Protein AF-A0A1Q8QS28-F1 (afdb_monomer)

Structure (mmCIF, N/CA/C/O backbone):
data_AF-A0A1Q8QS28-F1
#
_entry.id   AF-A0A1Q8QS28-F1
#
loop_
_atom_site.group_PDB
_atom_site.id
_atom_site.type_symbol
_atom_site.label_atom_id
_atom_site.label_alt_id
_atom_site.label_comp_id
_atom_site.label_asym_id
_atom_site.label_entity_id
_atom_site.label_seq_id
_atom_site.pdbx_PDB_ins_code
_atom_site.Cartn_x
_atom_site.Cartn_y
_atom_site.Cartn_z
_atom_site.occupancy
_atom_site.B_iso_or_equiv
_atom_site.auth_seq_id
_atom_site.auth_comp_id
_atom_site.auth_asym_id
_atom_site.auth_atom_id
_atom_site.pdbx_PDB_model_num
ATOM 1 N N . MET A 1 1 ? -20.774 2.990 16.118 1.00 47.72 1 MET A N 1
ATOM 2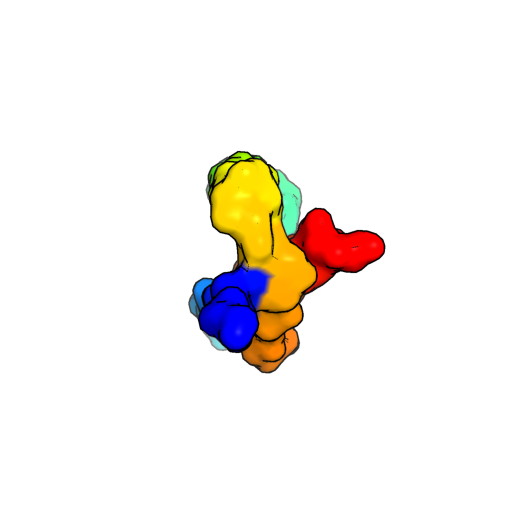 C CA . MET A 1 1 ? -19.322 3.080 15.893 1.00 47.72 1 MET A CA 1
ATOM 3 C C . MET A 1 1 ? -19.177 3.092 14.394 1.00 47.72 1 MET A C 1
ATOM 5 O O . MET A 1 1 ? -19.483 2.079 13.778 1.00 47.72 1 MET A O 1
ATOM 9 N N . ASP A 1 2 ? -18.897 4.251 13.810 1.00 63.66 2 ASP A N 1
ATOM 10 C CA . ASP A 1 2 ? -18.606 4.312 12.381 1.00 63.66 2 ASP A CA 1
ATOM 11 C C . ASP A 1 2 ? -17.253 3.629 12.182 1.00 63.66 2 ASP A C 1
ATOM 13 O O . ASP A 1 2 ? -16.268 4.000 12.816 1.00 63.66 2 ASP A O 1
ATOM 17 N N . ILE A 1 3 ? -17.237 2.548 11.407 1.00 66.94 3 ILE A N 1
ATOM 18 C CA . ILE A 1 3 ? -16.007 1.822 11.095 1.00 66.94 3 ILE A CA 1
ATOM 19 C C . ILE A 1 3 ? -15.276 2.646 10.038 1.00 66.94 3 ILE A C 1
ATOM 21 O O . ILE A 1 3 ? -15.694 2.686 8.879 1.00 66.94 3 ILE A O 1
ATOM 25 N N . THR A 1 4 ? -14.202 3.322 10.438 1.00 88.50 4 THR A N 1
ATOM 26 C CA . THR A 1 4 ? -13.343 4.063 9.513 1.00 88.50 4 THR A CA 1
ATOM 27 C C . THR A 1 4 ? -12.375 3.080 8.866 1.00 88.50 4 THR A C 1
ATOM 29 O O . THR A 1 4 ? -11.358 2.714 9.449 1.00 88.50 4 THR A O 1
ATOM 32 N N . SER A 1 5 ? -12.726 2.618 7.667 1.00 92.94 5 SER A N 1
ATOM 33 C CA . SER A 1 5 ? -11.916 1.681 6.885 1.00 92.94 5 SER A CA 1
ATOM 34 C C . SER A 1 5 ? -11.389 2.329 5.608 1.00 92.94 5 SER A C 1
ATOM 36 O O . SER A 1 5 ? -11.974 3.284 5.091 1.00 92.94 5 SER A O 1
ATOM 38 N N . CYS A 1 6 ? -10.273 1.815 5.094 1.00 95.19 6 CYS A N 1
ATOM 39 C CA . CYS A 1 6 ? -9.690 2.253 3.830 1.00 95.19 6 CYS A CA 1
ATOM 40 C C . CYS A 1 6 ? -9.466 1.062 2.894 1.00 95.19 6 CYS A C 1
ATOM 42 O O . CYS A 1 6 ? -8.923 0.033 3.292 1.00 95.19 6 CYS A O 1
ATOM 44 N N . ALA A 1 7 ? -9.879 1.209 1.635 1.00 95.06 7 ALA A N 1
ATOM 45 C CA . ALA A 1 7 ? -9.632 0.222 0.594 1.00 95.06 7 ALA A CA 1
ATOM 46 C C . ALA A 1 7 ? -8.442 0.645 -0.280 1.00 95.06 7 ALA A C 1
ATOM 48 O O . ALA A 1 7 ? -8.420 1.754 -0.816 1.00 95.06 7 ALA A O 1
ATOM 49 N N . PHE A 1 8 ? -7.484 -0.258 -0.469 1.00 94.88 8 PHE A N 1
ATOM 50 C CA . PHE A 1 8 ? -6.391 -0.118 -1.420 1.00 94.88 8 PHE A CA 1
ATOM 51 C C . PHE A 1 8 ? -6.819 -0.630 -2.794 1.00 94.88 8 PHE A C 1
ATOM 53 O O . PHE A 1 8 ? -7.225 -1.784 -2.947 1.00 94.88 8 PHE A O 1
ATOM 60 N N . VAL A 1 9 ? -6.707 0.244 -3.794 1.00 91.00 9 VAL A N 1
ATOM 61 C CA . VAL A 1 9 ? -6.977 -0.059 -5.201 1.00 91.00 9 VAL A CA 1
ATOM 62 C C . VAL A 1 9 ? -5.822 0.481 -6.031 1.00 91.00 9 VAL A C 1
ATOM 64 O O . VAL A 1 9 ? -5.404 1.628 -5.865 1.00 91.00 9 VAL A O 1
ATOM 67 N N . GLY A 1 10 ? -5.303 -0.350 -6.923 1.00 86.00 10 GLY A N 1
ATOM 68 C CA . GLY A 1 10 ? -4.120 -0.075 -7.717 1.00 86.00 10 GLY A CA 1
ATOM 69 C C . GLY A 1 10 ? -4.311 -0.505 -9.161 1.00 86.00 10 GLY A C 1
ATOM 70 O O . GLY A 1 10 ? -5.156 -1.333 -9.480 1.00 86.00 10 GLY A O 1
ATOM 71 N N . TYR A 1 11 ? -3.512 0.074 -10.052 1.00 84.19 11 TYR A N 1
ATOM 72 C CA . TYR A 1 11 ? -3.469 -0.375 -11.437 1.00 84.19 11 TYR A CA 1
ATOM 73 C C . TYR A 1 11 ? -2.666 -1.677 -11.546 1.00 84.19 11 TYR A C 1
ATOM 75 O O . TYR A 1 11 ? -1.629 -1.821 -10.897 1.00 84.19 11 TYR A O 1
ATOM 83 N N . HIS A 1 12 ? -3.128 -2.603 -12.387 1.00 79.50 12 HIS A N 1
ATOM 84 C CA . HIS A 1 12 ? -2.422 -3.850 -12.662 1.00 79.50 12 HIS A CA 1
ATOM 85 C C . HIS A 1 12 ? -1.423 -3.673 -13.820 1.00 79.50 12 HIS A C 1
ATOM 87 O O . HIS A 1 12 ? -1.778 -3.094 -14.852 1.00 79.50 12 HIS A O 1
ATOM 93 N N . PRO A 1 13 ? -0.188 -4.191 -13.720 1.00 81.31 13 PRO A N 1
ATOM 94 C CA . PRO A 1 13 ? 0.777 -4.095 -14.806 1.00 81.31 13 PRO A CA 1
ATOM 95 C C . PRO A 1 13 ? 0.324 -4.934 -16.010 1.00 81.31 13 PRO A C 1
ATOM 97 O O . PRO A 1 13 ? -0.012 -6.105 -15.888 1.00 81.31 13 PRO A O 1
ATOM 100 N N . LEU A 1 14 ? 0.348 -4.351 -17.210 1.00 74.25 14 LEU A N 1
ATOM 101 C CA . LEU A 1 14 ? -0.295 -4.936 -18.396 1.00 74.25 14 LEU A CA 1
ATOM 102 C C . LEU A 1 14 ? 0.341 -6.237 -18.926 1.00 74.25 14 LEU A C 1
ATOM 104 O O . LEU A 1 14 ? -0.326 -6.948 -19.677 1.00 74.25 14 LEU A O 1
ATOM 108 N N . ARG A 1 15 ? 1.612 -6.548 -18.608 1.00 73.88 15 ARG A N 1
ATOM 109 C CA . ARG A 1 15 ? 2.300 -7.743 -19.156 1.00 73.88 15 ARG A CA 1
ATOM 110 C C . ARG A 1 15 ? 3.400 -8.376 -18.302 1.00 73.88 15 ARG A C 1
ATOM 112 O O . ARG A 1 15 ? 3.433 -9.596 -18.222 1.00 73.88 15 ARG A O 1
ATOM 119 N N . PHE A 1 16 ? 4.323 -7.597 -17.735 1.00 76.69 16 PHE A N 1
ATOM 120 C CA . PHE A 1 16 ? 5.573 -8.140 -17.165 1.00 76.69 16 PHE A CA 1
ATOM 121 C C . PHE A 1 16 ? 5.785 -7.820 -15.680 1.00 76.69 16 PHE A C 1
ATOM 123 O O . PHE A 1 16 ? 6.897 -7.949 -15.182 1.00 76.69 16 PHE A O 1
ATOM 130 N N . GLY A 1 17 ? 4.731 -7.426 -14.962 1.00 82.75 17 GLY A N 1
ATOM 131 C CA . GLY A 1 17 ? 4.885 -6.925 -13.597 1.00 82.75 17 GLY A CA 1
ATOM 132 C C . GLY A 1 17 ? 5.474 -5.512 -13.562 1.00 82.75 17 GLY A C 1
ATOM 133 O O . GLY A 1 17 ? 5.647 -4.868 -14.600 1.00 82.75 17 GLY A O 1
ATOM 134 N N . TYR A 1 18 ? 5.741 -5.028 -12.355 1.00 87.25 18 TYR A N 1
ATOM 135 C CA . TYR A 1 18 ? 6.506 -3.807 -12.128 1.00 87.25 18 TYR A CA 1
ATOM 136 C C . TYR A 1 18 ? 7.964 -4.175 -11.858 1.00 87.25 18 TYR A C 1
ATOM 138 O O . TYR A 1 18 ? 8.225 -5.125 -11.123 1.00 87.25 18 TYR A O 1
ATOM 146 N N . ASP A 1 19 ? 8.900 -3.406 -12.411 1.00 91.62 19 ASP A N 1
ATOM 147 C CA . ASP A 1 19 ? 10.261 -3.381 -11.881 1.00 91.62 19 ASP A CA 1
ATOM 148 C C . ASP A 1 19 ? 10.231 -2.573 -10.581 1.00 91.62 19 ASP A C 1
ATOM 150 O O . ASP A 1 19 ? 10.100 -1.349 -10.589 1.00 91.62 19 ASP A O 1
ATOM 154 N N . GLU A 1 20 ? 10.240 -3.267 -9.449 1.00 90.12 20 GLU A N 1
ATOM 155 C CA . GLU A 1 20 ? 10.102 -2.638 -8.138 1.00 90.12 20 GLU A CA 1
ATOM 156 C C . GLU A 1 20 ? 11.345 -1.856 -7.701 1.00 90.12 20 GLU A C 1
ATOM 158 O O . GLU A 1 20 ? 11.248 -1.066 -6.758 1.00 90.12 20 GLU A O 1
ATOM 163 N N . GLU A 1 21 ? 12.474 -2.044 -8.391 1.00 93.62 21 GLU A N 1
ATOM 164 C CA . GLU A 1 21 ? 13.703 -1.273 -8.198 1.00 93.62 21 GLU A CA 1
ATOM 165 C C . GLU A 1 21 ? 13.716 0.015 -9.040 1.00 93.62 21 GLU A C 1
ATOM 167 O O . GLU A 1 21 ? 14.552 0.895 -8.816 1.00 93.62 21 GLU A O 1
ATOM 172 N N . ASP A 1 22 ? 12.760 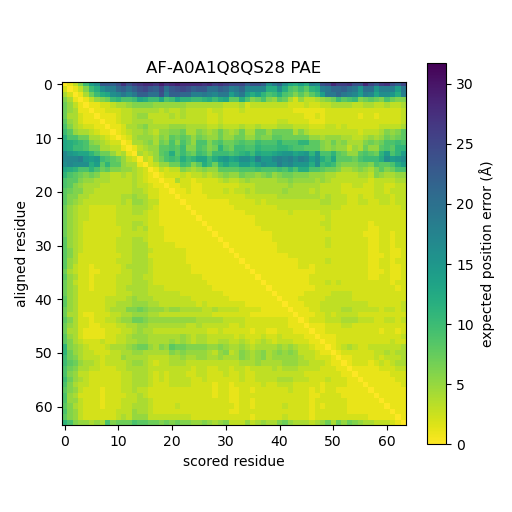0.182 -9.964 1.00 94.81 22 ASP A N 1
ATOM 173 C CA . ASP A 1 22 ? 12.606 1.421 -10.719 1.00 94.81 22 ASP A CA 1
ATOM 174 C C . ASP A 1 22 ? 12.315 2.601 -9.778 1.00 94.81 22 ASP A C 1
ATOM 176 O O . ASP A 1 22 ? 11.488 2.545 -8.858 1.00 94.81 22 ASP A O 1
ATOM 180 N N . SER A 1 23 ? 12.980 3.724 -10.045 1.00 97.12 23 SER A N 1
ATOM 181 C CA . SER A 1 23 ? 12.868 4.952 -9.253 1.00 97.12 23 SER A CA 1
ATOM 182 C C . SER A 1 23 ? 11.425 5.452 -9.067 1.00 97.12 23 SER A C 1
ATOM 184 O O . SER A 1 23 ? 11.097 6.027 -8.022 1.00 97.12 23 SER A O 1
ATOM 186 N N . LEU A 1 24 ? 10.540 5.217 -10.040 1.00 94.31 24 LEU A N 1
ATOM 187 C CA . LEU A 1 24 ? 9.127 5.580 -9.973 1.00 94.31 24 LEU A CA 1
ATOM 188 C C . LEU A 1 24 ? 8.360 4.651 -9.033 1.00 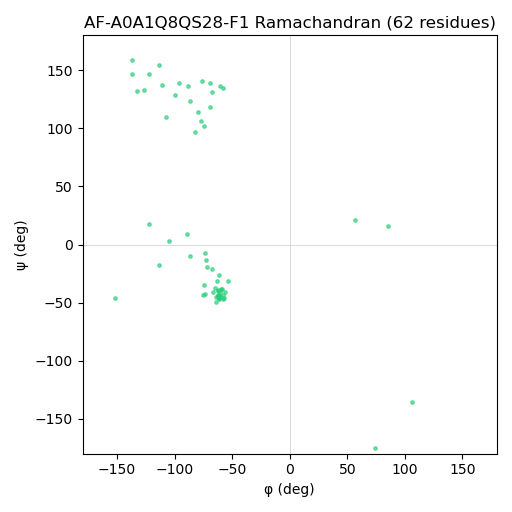94.31 24 LEU A C 1
ATOM 190 O O . LEU A 1 24 ? 7.571 5.138 -8.222 1.00 94.31 24 LEU A O 1
ATOM 194 N N . CYS A 1 25 ? 8.621 3.343 -9.081 1.00 93.50 25 CYS A N 1
ATOM 195 C CA . 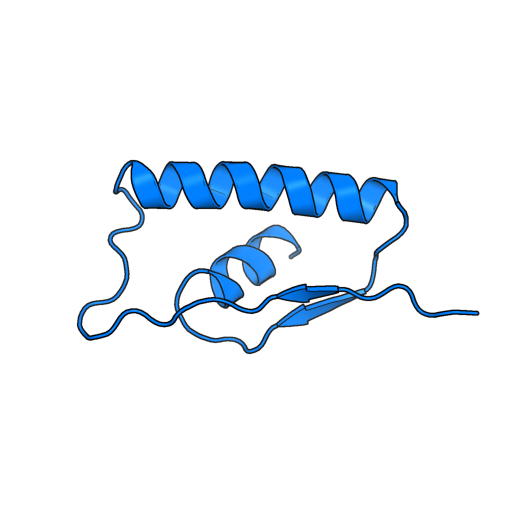CYS A 1 25 ? 8.034 2.369 -8.159 1.00 93.50 25 CYS A CA 1
ATOM 196 C C . CYS A 1 25 ? 8.432 2.676 -6.713 1.00 93.50 25 CYS A C 1
ATOM 198 O O . CYS A 1 25 ? 7.566 2.754 -5.838 1.00 93.50 25 CYS A O 1
ATOM 200 N N . ILE A 1 26 ? 9.716 2.956 -6.471 1.00 96.25 26 ILE A N 1
ATOM 201 C CA . ILE A 1 26 ? 10.220 3.376 -5.156 1.00 96.25 26 ILE A CA 1
ATOM 202 C C . ILE A 1 26 ? 9.503 4.649 -4.687 1.00 96.25 26 ILE A C 1
ATOM 204 O O . ILE A 1 26 ? 9.011 4.711 -3.559 1.00 96.25 26 ILE A O 1
ATOM 208 N N . SER A 1 27 ? 9.381 5.650 -5.564 1.00 97.00 27 SER A N 1
ATOM 209 C CA . SER A 1 27 ? 8.710 6.916 -5.242 1.00 97.00 27 SER A CA 1
ATOM 210 C C . SER A 1 27 ? 7.228 6.728 -4.898 1.00 97.00 27 SER A C 1
ATOM 212 O O . SER A 1 27 ? 6.716 7.373 -3.980 1.00 97.00 27 SER A O 1
ATOM 214 N N . ILE A 1 28 ? 6.524 5.847 -5.616 1.00 94.69 28 ILE A N 1
ATOM 215 C CA . ILE A 1 28 ? 5.121 5.511 -5.337 1.00 94.69 28 ILE A CA 1
ATOM 216 C C . ILE A 1 28 ? 5.008 4.836 -3.973 1.00 94.69 28 ILE A C 1
ATOM 218 O O . ILE A 1 28 ? 4.207 5.277 -3.150 1.00 94.69 28 ILE A O 1
ATOM 222 N N . LYS A 1 29 ? 5.841 3.826 -3.701 1.00 95.75 29 LYS A N 1
ATOM 223 C CA . LYS A 1 29 ? 5.857 3.114 -2.418 1.00 95.75 29 LYS A CA 1
ATOM 224 C C . LYS A 1 29 ? 6.114 4.054 -1.239 1.00 95.75 29 LYS A C 1
ATOM 226 O O . LYS A 1 29 ? 5.401 3.988 -0.244 1.00 95.75 29 LYS A O 1
ATOM 231 N N . GLN A 1 30 ? 7.061 4.985 -1.368 1.00 97.62 30 GLN A N 1
ATOM 232 C CA . GLN A 1 30 ? 7.332 5.992 -0.334 1.00 97.62 30 GLN A CA 1
ATOM 233 C C . GLN A 1 30 ? 6.120 6.891 -0.063 1.00 97.62 30 GLN A C 1
ATOM 235 O O . GLN A 1 30 ? 5.749 7.101 1.090 1.00 97.62 30 GLN A O 1
ATOM 240 N N . LYS A 1 31 ? 5.471 7.410 -1.114 1.00 97.31 31 LYS A N 1
ATOM 241 C CA . LYS A 1 31 ? 4.264 8.240 -0.956 1.00 97.31 31 LYS A CA 1
ATOM 242 C C . LYS A 1 31 ? 3.100 7.458 -0.359 1.00 97.31 31 LYS A C 1
ATOM 244 O O . LYS A 1 31 ? 2.344 8.007 0.435 1.00 97.31 31 LYS A O 1
ATOM 249 N N . MET A 1 32 ? 2.963 6.195 -0.742 1.00 96.25 32 MET A N 1
ATOM 250 C CA . MET A 1 32 ? 1.932 5.307 -0.227 1.00 96.25 32 MET A CA 1
ATOM 251 C C . MET A 1 32 ? 2.115 5.059 1.271 1.00 96.25 32 MET A C 1
ATOM 253 O O . MET A 1 32 ? 1.158 5.231 2.019 1.00 96.25 32 MET A O 1
ATOM 257 N N . LEU A 1 33 ? 3.345 4.784 1.718 1.00 97.44 33 LEU A N 1
ATOM 258 C CA . LEU A 1 33 ? 3.665 4.642 3.139 1.00 97.44 33 LEU A CA 1
ATOM 259 C C . LEU A 1 33 ? 3.283 5.898 3.935 1.00 97.44 33 LEU A C 1
ATOM 261 O O . LEU A 1 33 ? 2.638 5.795 4.973 1.00 97.44 33 LEU A O 1
ATOM 265 N N . LEU A 1 34 ? 3.622 7.088 3.426 1.00 98.12 34 LEU A N 1
ATOM 266 C CA . LEU A 1 34 ? 3.253 8.348 4.080 1.00 98.12 34 LEU A CA 1
ATOM 267 C C . LEU A 1 34 ? 1.733 8.514 4.214 1.00 98.12 34 LEU A C 1
ATOM 269 O O . LEU A 1 34 ? 1.273 8.995 5.247 1.00 98.12 34 LEU A O 1
ATOM 273 N N . GLN A 1 35 ? 0.948 8.092 3.216 1.00 97.06 35 GLN A N 1
ATOM 274 C CA . GLN A 1 35 ? -0.511 8.160 3.328 1.00 97.06 35 GLN A CA 1
ATOM 275 C C . GLN A 1 35 ? -1.106 7.108 4.250 1.00 97.06 35 GLN A C 1
ATOM 277 O O . GLN A 1 35 ? -2.057 7.411 4.963 1.00 97.06 35 GLN A O 1
ATOM 282 N N . ILE A 1 36 ? -0.540 5.905 4.290 1.00 96.69 36 ILE A N 1
ATOM 283 C CA . ILE A 1 36 ? -0.949 4.878 5.251 1.00 96.69 36 ILE A CA 1
ATOM 284 C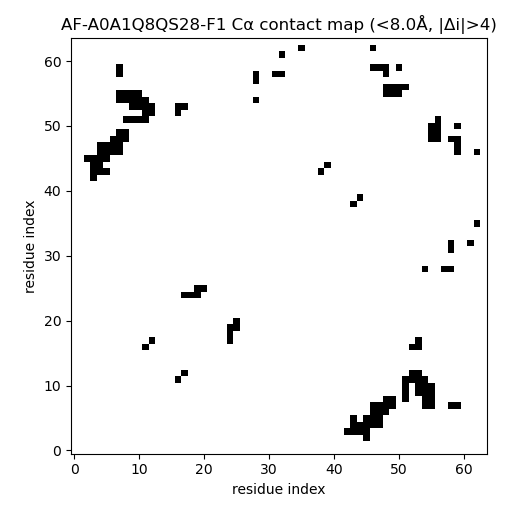 C . ILE A 1 36 ? -0.726 5.382 6.683 1.00 96.69 36 ILE A C 1
ATOM 286 O O . ILE A 1 36 ? -1.627 5.275 7.512 1.00 96.69 36 ILE A O 1
ATOM 290 N N . LEU A 1 37 ? 0.424 6.007 6.956 1.00 96.94 37 LEU A N 1
ATOM 291 C CA . LEU A 1 37 ? 0.711 6.609 8.261 1.00 96.94 37 LEU A CA 1
ATOM 292 C C . LEU A 1 37 ? -0.283 7.722 8.607 1.00 96.94 37 LEU A C 1
ATOM 294 O O . LEU A 1 37 ? -0.832 7.723 9.706 1.00 96.94 37 LEU A O 1
ATOM 298 N N . ALA A 1 38 ? -0.578 8.619 7.663 1.00 97.19 38 ALA A N 1
ATOM 299 C CA . ALA A 1 38 ? -1.569 9.669 7.877 1.00 97.19 38 ALA A CA 1
ATOM 300 C C . ALA A 1 38 ? -2.968 9.092 8.166 1.00 97.19 38 ALA A C 1
ATOM 302 O O . ALA A 1 38 ? -3.666 9.582 9.049 1.00 97.19 38 ALA A O 1
ATOM 303 N N . LEU A 1 39 ? -3.386 8.036 7.460 1.00 95.88 39 LEU A N 1
ATOM 304 C CA . LEU A 1 39 ? -4.657 7.349 7.719 1.00 95.88 39 LEU A CA 1
ATOM 305 C C . LEU A 1 39 ? -4.685 6.734 9.123 1.00 95.88 39 LEU A C 1
ATOM 307 O O . LEU A 1 39 ? -5.673 6.897 9.840 1.00 95.88 39 LEU A O 1
ATOM 311 N N . TYR A 1 40 ? -3.589 6.097 9.536 1.00 94.81 40 TYR A N 1
ATOM 312 C CA . TYR A 1 40 ? -3.457 5.520 10.870 1.00 94.81 40 TYR A CA 1
ATOM 313 C C . TYR A 1 40 ? -3.532 6.587 11.973 1.00 94.81 40 TYR A C 1
ATOM 315 O O . TYR A 1 40 ? -4.278 6.429 12.938 1.00 94.81 40 TYR A O 1
ATOM 323 N N . GLU A 1 41 ? -2.845 7.722 11.806 1.00 95.88 41 GLU A N 1
ATOM 324 C CA . GLU A 1 41 ? -2.927 8.865 12.731 1.00 95.88 41 GLU A CA 1
ATOM 325 C C . GLU A 1 41 ? -4.343 9.459 12.822 1.00 95.88 41 GLU A C 1
ATOM 327 O O . GLU A 1 41 ? -4.722 10.007 13.857 1.00 95.88 41 GLU A O 1
ATOM 332 N N . ASN A 1 42 ? -5.151 9.307 11.768 1.00 94.31 42 ASN A N 1
ATOM 333 C CA . ASN A 1 42 ? -6.560 9.709 11.735 1.00 94.31 42 ASN A CA 1
ATOM 334 C C . ASN A 1 42 ? -7.529 8.605 12.209 1.00 94.31 42 ASN A C 1
ATOM 336 O O . ASN A 1 42 ? -8.745 8.766 12.100 1.00 94.31 42 ASN A O 1
ATOM 340 N N . GLY A 1 43 ? -7.017 7.501 12.764 1.00 94.19 43 GLY A N 1
ATOM 341 C CA . GLY A 1 43 ? -7.824 6.448 13.383 1.00 94.19 43 GLY A CA 1
ATOM 342 C C . GLY A 1 43 ? -8.355 5.387 12.419 1.00 94.19 43 GLY A C 1
ATOM 343 O O . GLY A 1 43 ? -9.269 4.650 12.784 1.00 94.19 43 GLY A O 1
ATOM 344 N N . VAL A 1 44 ? -7.811 5.294 11.203 1.00 95.44 44 VAL A N 1
ATOM 345 C CA . VAL A 1 44 ? -8.093 4.176 10.294 1.00 95.44 44 VAL A CA 1
ATOM 346 C C . VAL A 1 44 ? -7.245 2.975 10.701 1.00 95.44 44 VAL A C 1
ATOM 348 O O . VAL A 1 44 ? -6.022 2.999 10.582 1.00 95.44 44 VAL A O 1
ATOM 351 N N . THR A 1 45 ? -7.905 1.917 11.165 1.00 92.75 45 THR A N 1
ATOM 352 C CA . THR A 1 45 ? -7.260 0.657 11.577 1.00 92.75 45 THR A CA 1
ATOM 353 C C . THR A 1 45 ? -7.606 -0.521 10.678 1.00 92.75 45 THR A C 1
ATOM 355 O O . THR A 1 45 ? -6.908 -1.530 10.688 1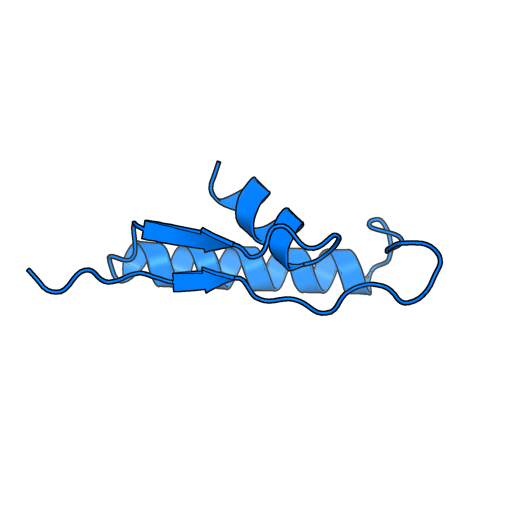.00 92.75 45 THR A O 1
ATOM 358 N N . ASP A 1 46 ? -8.671 -0.392 9.891 1.00 94.62 46 ASP A N 1
ATOM 359 C CA . ASP A 1 46 ? -9.212 -1.464 9.068 1.00 94.62 46 ASP A CA 1
ATOM 360 C C . ASP A 1 46 ? -8.890 -1.192 7.598 1.00 94.62 46 ASP A C 1
ATOM 362 O O . ASP A 1 46 ? -9.441 -0.280 6.974 1.00 94.62 46 ASP A O 1
ATOM 366 N N . PHE A 1 47 ? -7.989 -1.997 7.037 1.00 95.38 47 PHE A N 1
ATOM 367 C CA . PHE A 1 47 ? -7.569 -1.891 5.644 1.00 95.38 47 PHE A CA 1
ATOM 368 C C . PHE A 1 47 ? -8.071 -3.086 4.832 1.00 95.38 47 PHE A C 1
ATOM 370 O O . PHE A 1 47 ? -8.011 -4.233 5.270 1.00 95.38 47 PHE A O 1
ATOM 377 N N . CYS A 1 48 ? -8.571 -2.820 3.629 1.00 94.38 48 CYS A N 1
ATOM 378 C CA . CYS A 1 48 ? -9.020 -3.835 2.679 1.00 94.38 48 CYS A CA 1
ATOM 379 C C . CYS A 1 48 ? -8.241 -3.693 1.370 1.00 94.38 48 CYS A C 1
ATOM 381 O O . CYS A 1 48 ? -7.905 -2.587 0.967 1.00 94.38 48 CYS A O 1
ATOM 383 N N . THR A 1 49 ? -7.975 -4.792 0.672 1.00 93.94 49 THR A N 1
ATOM 384 C CA . THR A 1 49 ? -7.238 -4.778 -0.601 1.00 93.94 49 THR A CA 1
ATOM 385 C C . THR A 1 49 ? -7.895 -5.709 -1.609 1.00 93.94 49 THR A C 1
ATOM 387 O O . THR A 1 49 ? -8.455 -6.740 -1.238 1.00 93.94 49 THR A O 1
ATOM 390 N N . SER A 1 50 ? -7.830 -5.345 -2.891 1.00 87.12 50 SER A N 1
ATOM 391 C CA . SER A 1 50 ? -8.251 -6.208 -4.000 1.00 87.12 50 SER A CA 1
ATOM 392 C C . SER A 1 50 ? -7.273 -7.360 -4.274 1.00 87.12 50 SER A C 1
ATOM 394 O O . SER A 1 50 ? -7.574 -8.223 -5.096 1.00 87.12 50 SER A O 1
ATOM 396 N N . CYS A 1 51 ? -6.110 -7.381 -3.606 1.00 87.81 51 CYS A N 1
ATOM 397 C CA . CYS A 1 51 ? -5.024 -8.348 -3.818 1.00 87.81 51 CYS A CA 1
ATOM 398 C C . CYS A 1 51 ? -4.493 -8.390 -5.265 1.00 87.81 51 CYS A C 1
ATOM 400 O O . CYS A 1 51 ? -3.878 -9.374 -5.677 1.00 87.81 51 CYS A O 1
ATOM 402 N N . GLU A 1 52 ? -4.718 -7.335 -6.050 1.00 90.12 52 GLU A N 1
ATOM 403 C CA . GLU A 1 52 ? -4.147 -7.212 -7.389 1.00 90.12 52 GLU A CA 1
ATOM 404 C C . GLU A 1 52 ? -2.629 -7.009 -7.308 1.00 90.12 52 GLU A C 1
ATOM 406 O O . GLU A 1 52 ? -2.131 -6.242 -6.479 1.00 90.12 52 GLU A O 1
ATOM 411 N N . VAL A 1 53 ? -1.889 -7.675 -8.199 1.00 88.44 53 VAL A N 1
ATOM 412 C CA . VAL A 1 53 ? -0.429 -7.521 -8.290 1.00 88.44 53 VAL A CA 1
ATOM 413 C C . VAL A 1 53 ? -0.073 -6.058 -8.551 1.00 88.44 53 VAL A C 1
ATOM 415 O O . VAL A 1 53 ? -0.649 -5.427 -9.440 1.00 88.44 53 VAL A O 1
ATOM 418 N N . GLY A 1 54 ? 0.915 -5.552 -7.811 1.00 90.69 54 GLY A N 1
ATOM 419 C CA . GLY A 1 54 ? 1.366 -4.168 -7.876 1.00 90.69 54 GLY A CA 1
ATOM 420 C C . GLY A 1 54 ? 0.922 -3.367 -6.660 1.00 90.69 54 GLY A C 1
ATOM 421 O O . GLY A 1 54 ? 1.021 -3.841 -5.531 1.00 90.69 54 GLY A O 1
ATOM 422 N N . ALA A 1 55 ? 0.428 -2.147 -6.886 1.00 91.25 55 ALA A N 1
ATOM 423 C CA . ALA A 1 55 ? 0.193 -1.179 -5.815 1.00 91.25 55 ALA A CA 1
ATOM 424 C C . ALA A 1 55 ? -0.772 -1.664 -4.714 1.00 91.25 55 ALA A C 1
ATOM 426 O O . ALA A 1 55 ? -0.509 -1.400 -3.543 1.00 91.25 55 ALA A O 1
ATOM 427 N N . SER A 1 56 ? -1.840 -2.404 -5.050 1.00 92.50 56 SER A N 1
ATOM 428 C CA . SER A 1 56 ?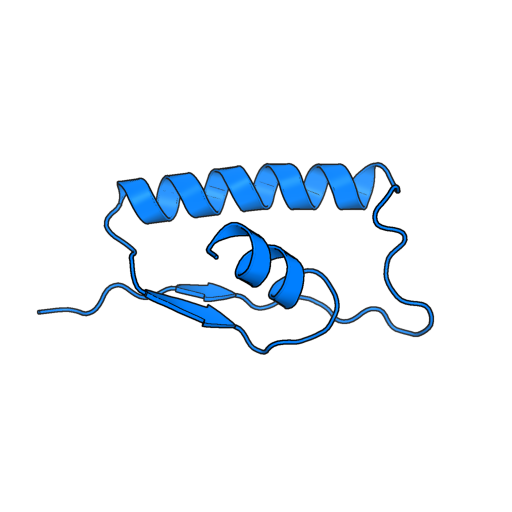 -2.771 -2.954 -4.046 1.00 92.50 56 SER A CA 1
ATOM 429 C C . SER A 1 56 ? -2.087 -3.942 -3.095 1.00 92.50 56 SER A C 1
ATOM 431 O O . SER A 1 56 ? -2.378 -3.952 -1.898 1.00 92.50 56 SER A O 1
ATOM 433 N N . MET A 1 57 ? -1.178 -4.768 -3.621 1.00 92.62 57 MET A N 1
ATOM 434 C CA . MET A 1 57 ? -0.410 -5.743 -2.845 1.00 92.62 57 MET A CA 1
ATOM 435 C C . MET A 1 57 ? 0.691 -5.063 -2.030 1.00 92.62 57 MET A C 1
ATOM 437 O O . MET A 1 57 ? 0.800 -5.324 -0.839 1.00 92.62 57 MET A O 1
ATOM 441 N N . TRP A 1 58 ? 1.420 -4.112 -2.622 1.00 94.38 58 TRP A N 1
ATOM 442 C CA . TRP A 1 58 ? 2.410 -3.312 -1.894 1.00 94.38 58 TRP A CA 1
ATOM 443 C C . TRP A 1 58 ? 1.786 -2.589 -0.692 1.00 94.38 58 TRP A C 1
ATOM 445 O O . TRP A 1 58 ? 2.396 -2.518 0.368 1.00 94.38 58 TRP A O 1
ATOM 455 N N . ALA A 1 59 ? 0.574 -2.042 -0.846 1.00 95.19 59 ALA A N 1
ATOM 456 C CA . ALA A 1 59 ? -0.138 -1.373 0.243 1.00 95.19 59 ALA A CA 1
ATOM 457 C C . ALA A 1 59 ? -0.536 -2.352 1.350 1.00 95.19 59 ALA A C 1
ATOM 459 O O . ALA A 1 59 ? -0.401 -2.033 2.527 1.00 95.19 59 ALA A O 1
ATOM 460 N N . ALA A 1 60 ? -0.988 -3.549 0.966 1.00 94.81 60 ALA A N 1
ATOM 461 C CA . ALA A 1 60 ? -1.323 -4.614 1.902 1.00 94.81 60 ALA A CA 1
ATOM 462 C C . ALA A 1 60 ? -0.096 -5.065 2.706 1.00 94.81 60 ALA A C 1
ATOM 464 O O . ALA A 1 60 ? -0.181 -5.191 3.919 1.00 94.81 60 ALA A O 1
ATOM 465 N N . GLU A 1 61 ? 1.053 -5.240 2.054 1.00 94.56 61 GLU A N 1
ATOM 466 C CA . GLU A 1 61 ? 2.310 -5.609 2.715 1.00 94.56 61 GLU A CA 1
ATOM 467 C C . GLU A 1 61 ? 2.804 -4.548 3.704 1.00 94.56 61 GLU A C 1
ATOM 469 O O . GLU A 1 61 ? 3.406 -4.894 4.712 1.00 94.56 61 GLU A O 1
ATOM 474 N N . MET A 1 62 ? 2.538 -3.262 3.453 1.00 95.62 62 MET A N 1
ATOM 475 C CA . MET A 1 62 ? 2.943 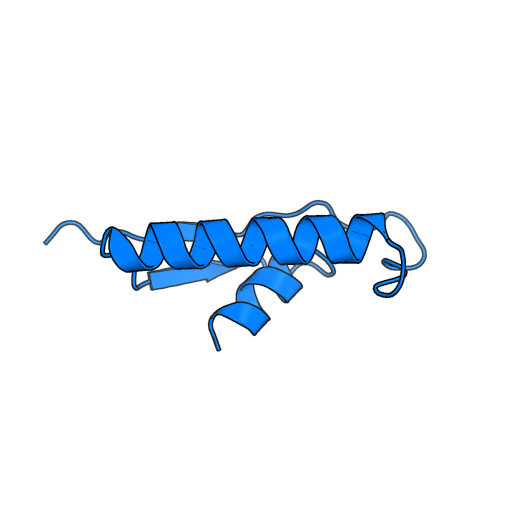-2.175 4.356 1.00 95.62 62 MET A CA 1
ATOM 476 C C . MET A 1 62 ? 2.137 -2.107 5.658 1.00 95.62 62 MET A C 1
ATOM 478 O O . MET A 1 62 ? 2.587 -1.455 6.599 1.00 95.62 62 MET A O 1
ATOM 482 N N . VAL A 1 63 ? 0.948 -2.716 5.702 1.00 94.31 63 VAL A N 1
ATOM 483 C CA . VAL A 1 63 ? 0.072 -2.735 6.889 1.00 94.31 63 VAL A CA 1
ATOM 484 C C . VAL A 1 63 ? 0.066 -4.085 7.618 1.00 94.31 63 VAL A C 1
ATOM 486 O O . VAL A 1 63 ? -0.688 -4.237 8.579 1.00 94.31 63 VAL A O 1
ATOM 489 N N . LEU A 1 64 ? 0.871 -5.054 7.161 1.00 88.81 64 LEU A N 1
ATOM 490 C CA . LEU A 1 64 ? 1.123 -6.336 7.835 1.00 88.81 64 LEU A CA 1
ATOM 491 C C . LEU A 1 64 ? 2.248 -6.206 8.869 1.00 88.81 64 LEU A C 1
ATOM 493 O O . LEU A 1 64 ? 2.098 -6.820 9.950 1.00 88.81 64 LEU A O 1
#

Foldsee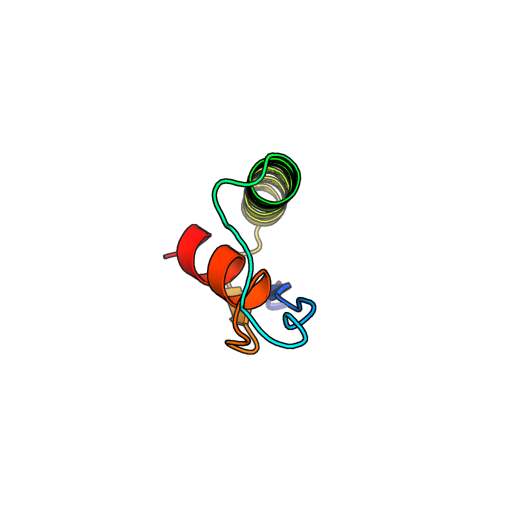k 3Di:
DPQQEEEDDDDADPPDADPCPDPVNVVLLVVLLVVVVVSVVVPHLHYHAPCHGGRRVSSVVSND

Mean predicted aligned error: 4.06 Å

Radius of gyration: 12.59 Å; Cα contacts (8 Å, |Δi|>4): 76; chains: 1; bounding box: 33×18×35 Å

Solvent-accessible surface area (backbone atoms only — not comparable to full-atom values): 3928 Å² total; per-residue (Å²): 130,86,81,53,64,47,75,41,80,51,71,65,58,93,80,82,61,76,65,67,84,39,70,65,46,45,52,48,53,54,55,49,50,56,49,52,50,53,41,42,77,72,63,39,80,47,77,46,59,77,68,44,63,52,56,11,37,56,54,51,62,76,74,108

Sequence (64 aa):
MDITSCAFVGYHPLRFGYDEEDSLCISIKQKMLLQILALYENGVTDFCTSCEVGASMWAAEMVL

InterPro domains:
  IPR010697 YspA SLOG family [PF06908] (7-63)

Organism: NCBI:txid1888891

pLDDT: mean 90.55, std 9.03, range [47.72, 98.12]

Secondary structure (DSSP, 8-state):
----EEEE--PPPSSS---TTSHHHHHHHHHHHHHHHHHHHTT--EEEE---TTHHHHHHHHT-